Protein AF-A0A9P8N4P3-F1 (afdb_monomer)

Radius of gyration: 19.35 Å; Cα contacts (8 Å, |Δi|>4): 108; chains: 1; bounding box: 50×26×49 Å

Sequence (104 aa):
MQYNFKVRQSGTYWYHSHNMGQYPDGLRGPIVVQTPDTPFDFDEEFTLTLGDHYHEQMPSLLNKYESLRNGAHGGLEPLPNSLLIGFAQTTQIALYVCGFFIAM

Organism: NCBI:txid111463

Structure (mmCIF, N/CA/C/O backbone):
data_AF-A0A9P8N4P3-F1
#
_entry.id   AF-A0A9P8N4P3-F1
#
loop_
_atom_site.group_PDB
_atom_site.id
_atom_site.type_symbol
_atom_site.label_atom_id
_atom_site.label_alt_id
_atom_site.label_comp_id
_atom_site.label_asym_id
_atom_site.label_entity_id
_atom_site.label_seq_id
_atom_site.pdbx_PDB_ins_code
_atom_site.Cartn_x
_atom_site.Cartn_y
_atom_site.Cartn_z
_atom_site.occupancy
_atom_site.B_iso_or_equiv
_atom_site.auth_seq_id
_atom_site.auth_comp_id
_atom_site.auth_asym_id
_atom_site.auth_atom_id
_atom_site.pdbx_PDB_model_num
ATOM 1 N N . MET A 1 1 ? 12.479 -16.694 7.213 1.00 76.19 1 MET A N 1
ATOM 2 C CA . MET A 1 1 ? 12.741 -15.416 7.915 1.00 76.19 1 MET A CA 1
ATOM 3 C C . MET A 1 1 ? 11.431 -14.963 8.543 1.00 76.19 1 MET A C 1
ATOM 5 O O . MET A 1 1 ? 10.398 -15.211 7.937 1.00 76.19 1 MET A O 1
ATOM 9 N N . GLN A 1 2 ? 11.453 -14.381 9.742 1.00 94.50 2 GLN A N 1
ATOM 10 C CA . GLN A 1 2 ? 10.249 -13.972 10.472 1.00 94.50 2 GLN A CA 1
ATOM 11 C C . GLN A 1 2 ? 10.351 -12.486 10.823 1.00 94.50 2 GLN A C 1
ATOM 13 O O . GLN A 1 2 ? 11.382 -12.054 11.336 1.00 94.50 2 GLN A O 1
ATOM 18 N N . TYR A 1 3 ? 9.290 -11.721 10.566 1.00 95.50 3 TYR A N 1
ATOM 19 C CA . TYR A 1 3 ? 9.174 -10.337 11.023 1.00 95.50 3 TYR A CA 1
ATOM 20 C C . TYR A 1 3 ? 8.635 -10.321 12.457 1.00 95.50 3 TYR A C 1
ATOM 22 O O . TYR A 1 3 ? 7.592 -10.913 12.730 1.00 95.50 3 TYR A O 1
ATOM 30 N N . ASN A 1 4 ? 9.345 -9.662 13.376 1.00 96.69 4 ASN A N 1
ATOM 31 C CA . ASN A 1 4 ? 8.925 -9.503 14.768 1.00 96.69 4 ASN A CA 1
ATOM 32 C C . ASN A 1 4 ? 9.154 -8.054 15.208 1.00 96.69 4 ASN A C 1
ATOM 34 O O . ASN A 1 4 ? 10.293 -7.605 15.325 1.00 96.69 4 ASN A O 1
ATOM 38 N N . PHE A 1 5 ? 8.066 -7.322 15.425 1.00 95.75 5 PHE A N 1
ATOM 39 C CA . PHE A 1 5 ? 8.083 -5.935 15.868 1.00 95.75 5 PHE A CA 1
ATOM 40 C C . PHE A 1 5 ? 6.847 -5.644 16.719 1.00 95.75 5 PHE A C 1
ATOM 42 O O . PHE A 1 5 ? 5.822 -6.315 16.612 1.00 95.75 5 PHE A O 1
ATOM 49 N N . LYS A 1 6 ? 6.948 -4.628 17.581 1.00 95.88 6 LYS A N 1
ATOM 50 C CA . LYS A 1 6 ? 5.830 -4.155 18.402 1.00 95.88 6 LYS A CA 1
ATOM 51 C C . LYS A 1 6 ? 5.283 -2.869 17.810 1.00 95.88 6 LYS A C 1
ATOM 53 O O . LYS A 1 6 ? 6.016 -1.886 17.711 1.00 95.88 6 LYS A O 1
ATOM 58 N N . VAL A 1 7 ? 4.000 -2.867 17.476 1.00 94.56 7 VAL A N 1
ATOM 59 C CA . VAL A 1 7 ? 3.293 -1.652 17.077 1.00 94.56 7 VAL A CA 1
ATOM 60 C C . VAL A 1 7 ? 2.839 -0.914 18.334 1.00 94.56 7 VAL A C 1
ATOM 62 O O . VAL A 1 7 ? 2.301 -1.528 19.252 1.00 94.56 7 VAL A O 1
ATOM 65 N N . ARG A 1 8 ? 3.116 0.390 18.409 1.00 93.81 8 ARG A N 1
ATOM 66 C CA . ARG A 1 8 ? 2.773 1.245 19.564 1.00 93.81 8 ARG A CA 1
ATOM 67 C C . ARG A 1 8 ? 1.717 2.301 19.252 1.00 93.81 8 ARG A C 1
ATOM 69 O O . ARG A 1 8 ? 1.275 2.989 20.161 1.00 93.81 8 ARG A O 1
ATOM 76 N N . GLN A 1 9 ? 1.384 2.466 17.980 1.00 94.38 9 GLN A N 1
ATOM 77 C CA . GLN A 1 9 ? 0.477 3.489 17.484 1.00 94.38 9 GLN A CA 1
ATOM 78 C C . GLN A 1 9 ? -0.750 2.794 16.904 1.00 94.38 9 GLN A C 1
ATOM 80 O O . GLN A 1 9 ? -0.603 1.795 16.197 1.00 94.38 9 GLN A O 1
ATOM 85 N N . SER A 1 10 ? -1.934 3.306 17.217 1.00 94.81 10 SER A N 1
ATOM 86 C CA . SER A 1 10 ? -3.161 2.929 16.525 1.00 94.81 10 SER A CA 1
ATOM 87 C C . SER A 1 10 ? -3.289 3.687 15.210 1.00 94.81 10 SER A C 1
ATOM 89 O O . SER A 1 10 ? -2.722 4.769 15.040 1.00 94.81 10 SER A O 1
ATOM 91 N N . GLY A 1 11 ? -4.032 3.108 14.274 1.00 94.62 11 GLY A N 1
ATOM 92 C CA . GLY A 1 11 ? -4.290 3.710 12.975 1.00 94.62 11 GLY A CA 1
ATOM 93 C C . GLY A 1 11 ? -4.375 2.696 11.844 1.00 94.62 11 GLY A C 1
ATOM 94 O O . GLY A 1 11 ? -4.294 1.480 12.044 1.00 94.62 11 GLY A O 1
ATOM 95 N N . THR A 1 12 ? -4.518 3.236 10.638 1.00 96.75 12 THR A N 1
ATOM 96 C CA . THR A 1 12 ? -4.634 2.479 9.393 1.00 96.75 12 THR A CA 1
ATOM 97 C C . THR A 1 12 ? -3.302 2.494 8.658 1.00 96.75 12 THR A C 1
ATOM 99 O O . THR A 1 12 ? -2.808 3.538 8.237 1.00 96.75 12 THR A O 1
ATOM 102 N N . TYR A 1 13 ? -2.731 1.312 8.490 1.00 97.44 13 TYR A N 1
ATOM 103 C CA . TYR A 1 13 ? -1.471 1.052 7.811 1.00 97.44 13 TYR A CA 1
ATOM 104 C C . TYR A 1 13 ? -1.693 0.017 6.705 1.00 97.44 13 TYR A C 1
ATOM 106 O O . TYR A 1 13 ? -2.811 -0.424 6.431 1.00 97.44 13 TYR A O 1
ATOM 114 N N . TRP A 1 14 ? -0.614 -0.392 6.053 1.00 97.88 14 TRP A N 1
ATOM 115 C CA . TRP A 1 14 ? -0.626 -1.434 5.038 1.00 97.88 14 TRP A CA 1
ATOM 116 C C . TRP A 1 14 ? 0.758 -2.072 4.956 1.00 97.88 14 TRP A C 1
ATOM 118 O O . TRP A 1 14 ? 1.758 -1.466 5.345 1.00 97.88 14 TRP A O 1
ATOM 128 N N . TYR A 1 15 ? 0.816 -3.306 4.471 1.00 97.62 15 TYR A N 1
ATOM 129 C CA . TYR A 1 15 ? 2.063 -3.945 4.074 1.00 97.62 15 TYR A CA 1
ATOM 130 C C . TYR A 1 15 ? 2.091 -4.127 2.567 1.00 97.62 15 TYR A C 1
ATOM 132 O O . TYR A 1 15 ? 1.053 -4.245 1.911 1.00 97.62 15 TYR A O 1
ATOM 140 N N . HIS A 1 16 ? 3.300 -4.221 2.031 1.00 98.12 16 HIS A N 1
ATOM 141 C CA . HIS A 1 16 ? 3.527 -4.648 0.666 1.00 98.12 16 HIS A CA 1
ATOM 142 C C . HIS A 1 16 ? 4.889 -5.319 0.520 1.00 98.12 16 HIS A C 1
ATOM 144 O O . HIS A 1 16 ? 5.780 -5.131 1.353 1.00 98.12 16 HIS A O 1
ATOM 150 N N . SER A 1 17 ? 5.060 -6.109 -0.540 1.00 98.00 17 SER A N 1
ATOM 151 C CA . SER A 1 17 ? 6.385 -6.622 -0.880 1.00 98.00 17 SER A CA 1
ATOM 152 C C . SER A 1 17 ? 7.331 -5.467 -1.205 1.00 98.00 17 SER A C 1
ATOM 154 O O . SER A 1 17 ? 6.989 -4.563 -1.969 1.00 98.00 17 SER A O 1
ATOM 156 N N . HIS A 1 18 ? 8.535 -5.528 -0.642 1.00 97.19 18 HIS A N 1
ATOM 157 C CA . HIS A 1 18 ? 9.616 -4.577 -0.896 1.00 97.19 18 HIS A CA 1
ATOM 158 C C . HIS A 1 18 ? 10.674 -5.150 -1.860 1.00 97.19 18 HIS A C 1
ATOM 160 O O . HIS A 1 18 ? 11.835 -4.739 -1.854 1.00 97.19 18 HIS A O 1
ATOM 166 N N . ASN A 1 19 ? 10.291 -6.141 -2.668 1.00 97.19 19 ASN A N 1
ATOM 167 C CA . ASN A 1 19 ? 11.161 -6.748 -3.666 1.00 97.19 19 ASN A CA 1
ATOM 168 C C . ASN A 1 19 ? 10.669 -6.423 -5.080 1.00 97.19 19 ASN A C 1
ATOM 170 O O . ASN A 1 19 ? 9.627 -6.928 -5.502 1.00 97.19 19 ASN A O 1
ATOM 174 N N . MET A 1 20 ? 11.451 -5.627 -5.815 1.00 95.31 20 MET A N 1
ATOM 175 C CA . MET A 1 20 ? 11.160 -5.223 -7.195 1.00 95.31 20 MET A CA 1
ATOM 176 C C . MET A 1 20 ? 9.702 -4.741 -7.351 1.00 95.31 20 MET A C 1
ATOM 178 O O . MET A 1 20 ? 9.157 -4.081 -6.468 1.00 95.31 20 MET A O 1
ATOM 182 N N . GLY A 1 21 ? 9.048 -5.082 -8.462 1.00 95.62 21 GLY A N 1
ATOM 183 C CA . GLY A 1 21 ? 7.645 -4.773 -8.725 1.00 95.62 21 GLY A CA 1
ATOM 184 C C . GLY A 1 21 ? 6.668 -5.832 -8.214 1.00 95.62 21 GLY A C 1
ATOM 185 O O . GLY A 1 21 ? 5.693 -6.126 -8.883 1.00 95.62 21 GLY A O 1
ATOM 186 N N . GLN A 1 22 ? 6.894 -6.456 -7.061 1.00 98.06 22 GLN A N 1
ATOM 187 C CA . GLN A 1 22 ? 5.942 -7.460 -6.566 1.00 98.06 22 GLN A CA 1
ATOM 188 C C . GLN A 1 22 ? 4.627 -6.859 -6.037 1.00 98.06 22 GLN A C 1
ATOM 190 O O . GLN A 1 22 ? 3.588 -7.516 -6.089 1.00 98.06 22 GLN A O 1
ATOM 195 N N . TYR A 1 23 ? 4.642 -5.629 -5.508 1.00 97.56 23 TYR A N 1
ATOM 196 C CA . TYR A 1 23 ? 3.430 -5.039 -4.926 1.00 97.56 23 TYR A CA 1
ATOM 197 C C . TYR A 1 23 ? 2.340 -4.673 -5.949 1.00 97.56 23 TYR A C 1
ATOM 199 O O . TYR A 1 23 ? 1.166 -4.900 -5.627 1.00 97.56 23 TYR A O 1
ATOM 207 N N . PRO A 1 24 ? 2.647 -4.118 -7.145 1.00 96.69 24 PRO A N 1
ATOM 208 C CA . PRO A 1 24 ? 1.619 -3.789 -8.131 1.00 96.69 24 PRO A CA 1
ATOM 209 C C . PRO A 1 24 ? 0.906 -5.047 -8.639 1.00 96.69 24 PRO A C 1
ATOM 211 O O . PRO A 1 24 ? -0.309 -5.012 -8.824 1.00 96.69 24 PRO A O 1
ATOM 214 N N . ASP A 1 25 ? 1.629 -6.173 -8.697 1.00 97.19 25 ASP A N 1
ATOM 215 C CA . ASP A 1 25 ? 1.116 -7.513 -9.027 1.00 97.19 25 ASP A CA 1
ATOM 216 C C . ASP A 1 25 ? 0.240 -8.134 -7.912 1.00 97.19 25 ASP A C 1
ATOM 218 O O . ASP A 1 25 ? -0.261 -9.247 -8.058 1.00 97.19 25 ASP A O 1
ATOM 222 N N . GLY A 1 26 ? 0.024 -7.424 -6.796 1.00 96.50 26 GLY A N 1
ATOM 223 C CA . GLY A 1 26 ? -0.989 -7.764 -5.789 1.00 96.50 26 GLY A CA 1
ATOM 224 C C . GLY A 1 26 ? -0.453 -8.162 -4.414 1.00 96.50 26 GLY A C 1
ATOM 225 O O . GLY A 1 26 ? -1.251 -8.368 -3.503 1.00 96.50 26 GLY A O 1
ATOM 226 N N . LEU A 1 27 ? 0.868 -8.227 -4.207 1.00 97.44 27 LEU A N 1
ATOM 227 C CA . LEU A 1 27 ? 1.459 -8.540 -2.896 1.00 97.44 27 LEU A CA 1
ATOM 228 C C . LEU A 1 27 ? 1.417 -7.329 -1.954 1.00 97.44 27 LEU A C 1
ATOM 230 O O . LEU A 1 27 ? 2.441 -6.699 -1.671 1.00 97.44 27 LEU A O 1
ATOM 234 N N . ARG A 1 28 ? 0.210 -6.998 -1.494 1.00 97.56 28 ARG A N 1
ATOM 235 C CA . ARG A 1 28 ? -0.107 -5.875 -0.609 1.00 97.56 28 ARG A CA 1
ATOM 236 C C . ARG A 1 28 ? -1.384 -6.146 0.186 1.00 97.56 28 ARG A C 1
ATOM 238 O O . ARG A 1 28 ? -2.243 -6.899 -0.264 1.00 97.56 28 ARG A O 1
ATOM 245 N N . GLY A 1 29 ? -1.546 -5.493 1.330 1.00 97.88 29 GLY A N 1
ATOM 246 C CA . GLY A 1 29 ? -2.776 -5.588 2.115 1.00 97.88 29 GLY A CA 1
ATOM 247 C C . GLY A 1 29 ? -2.840 -4.569 3.251 1.00 97.88 29 GLY A C 1
ATOM 248 O O . GLY A 1 29 ? -1.796 -4.077 3.682 1.00 97.88 29 GLY A O 1
ATOM 249 N N . PRO A 1 30 ? -4.044 -4.229 3.738 1.00 97.75 30 PRO A N 1
ATOM 250 C CA . PRO A 1 30 ? -4.199 -3.307 4.855 1.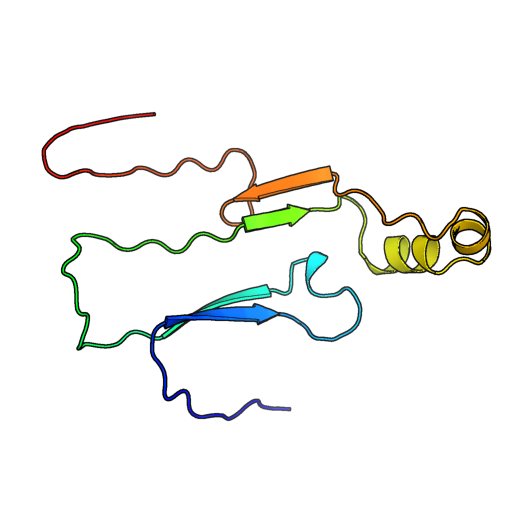00 97.75 30 PRO A CA 1
ATOM 251 C C . PRO A 1 30 ? -3.740 -3.937 6.179 1.00 97.75 30 PRO A C 1
ATOM 253 O O . PRO A 1 30 ? -3.785 -5.153 6.364 1.00 97.75 30 PRO A O 1
ATOM 256 N N . ILE A 1 31 ? -3.326 -3.086 7.115 1.00 97.31 31 ILE A N 1
ATOM 257 C CA . ILE A 1 31 ? -3.053 -3.415 8.517 1.00 97.31 31 ILE A CA 1
ATOM 258 C C . ILE A 1 31 ? -3.775 -2.369 9.357 1.00 97.31 31 ILE A C 1
ATOM 260 O O . ILE A 1 31 ? -3.362 -1.215 9.388 1.00 97.31 31 ILE A O 1
ATOM 264 N N . VAL A 1 32 ? -4.831 -2.765 10.058 1.00 96.50 32 VAL A N 1
ATOM 265 C CA . VAL A 1 32 ? -5.561 -1.873 10.966 1.00 96.50 32 VAL A CA 1
ATOM 266 C C . VAL A 1 32 ? -5.146 -2.183 12.398 1.00 96.50 32 VAL A C 1
ATOM 268 O O . VAL A 1 32 ? -5.202 -3.333 12.833 1.00 96.50 32 VAL A O 1
ATOM 271 N N . VAL A 1 33 ? -4.701 -1.160 13.125 1.00 95.94 33 VAL A N 1
ATOM 272 C CA . VAL A 1 33 ? -4.274 -1.268 14.523 1.00 95.94 33 VAL A CA 1
ATOM 273 C C . VAL A 1 33 ? -5.278 -0.511 15.375 1.00 95.94 33 VAL A C 1
ATOM 275 O O . VAL A 1 33 ? -5.268 0.719 15.424 1.00 95.94 33 VAL A O 1
ATOM 278 N N . GLN A 1 34 ? -6.162 -1.258 16.026 1.00 92.81 34 GLN A N 1
ATOM 279 C CA . GLN A 1 34 ? -7.259 -0.699 16.808 1.00 92.81 34 GLN A CA 1
ATOM 280 C C . GLN A 1 34 ? -6.777 -0.179 18.169 1.00 92.81 34 GLN A C 1
ATOM 282 O O . GLN A 1 34 ? -5.826 -0.701 18.755 1.00 92.81 34 GLN A O 1
ATOM 287 N N . THR A 1 35 ? -7.462 0.843 18.681 1.00 90.44 35 THR A N 1
ATOM 288 C CA . THR A 1 35 ? -7.328 1.330 20.059 1.00 90.44 35 THR A CA 1
ATOM 289 C C . THR A 1 35 ? -8.706 1.357 20.711 1.00 90.44 35 THR A C 1
ATOM 291 O O . THR A 1 35 ? -9.670 1.694 20.031 1.00 90.44 35 THR A O 1
ATOM 294 N N . PRO A 1 36 ? -8.822 1.026 22.007 1.00 84.88 36 PRO A N 1
ATOM 295 C CA . PRO A 1 36 ? -10.061 1.240 22.750 1.00 84.88 36 PRO A CA 1
ATOM 296 C C . PRO A 1 36 ? -10.315 2.724 23.079 1.00 84.88 36 PRO A C 1
ATOM 298 O O . PRO A 1 36 ? -11.417 3.067 23.482 1.00 84.88 36 PRO A O 1
ATOM 301 N N . ASP A 1 37 ? -9.303 3.587 22.944 1.00 88.31 37 ASP A N 1
ATOM 302 C CA . ASP A 1 37 ? -9.376 5.028 23.222 1.00 88.31 37 ASP A CA 1
ATOM 303 C C . ASP A 1 37 ? -9.549 5.808 21.909 1.00 88.31 37 ASP A C 1
ATOM 305 O O . ASP A 1 37 ? -8.603 6.413 21.392 1.00 88.31 37 ASP A O 1
ATOM 309 N N . THR A 1 38 ? -10.726 5.687 21.286 1.00 85.38 38 THR A N 1
ATOM 310 C CA . THR A 1 38 ? -11.071 6.446 20.077 1.00 85.38 38 THR A CA 1
ATOM 311 C C . THR A 1 38 ? -11.703 7.785 20.473 1.00 85.38 38 THR A C 1
ATOM 313 O O . THR A 1 38 ? -12.607 7.815 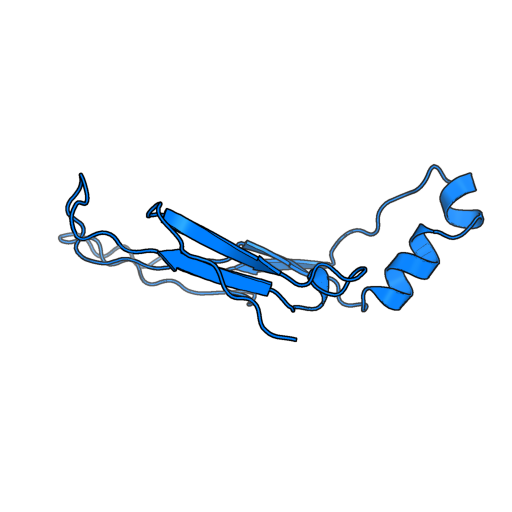21.303 1.00 85.38 38 THR A O 1
ATOM 316 N N . PRO A 1 39 ? -11.284 8.920 19.881 1.00 87.88 39 PRO A N 1
ATOM 317 C CA . PRO A 1 39 ? -11.861 10.229 20.209 1.00 87.88 39 PRO A CA 1
ATOM 318 C C . PRO A 1 39 ? -13.265 10.456 19.618 1.00 87.88 39 PRO A C 1
ATOM 320 O O . PRO A 1 39 ? -13.857 11.510 19.843 1.00 87.88 39 PRO A O 1
ATOM 323 N N . PHE A 1 40 ? -13.774 9.502 18.835 1.00 88.44 40 PHE A N 1
ATOM 324 C CA . PHE A 1 40 ? -15.051 9.573 18.132 1.00 88.44 40 PHE A CA 1
ATOM 325 C C . PHE A 1 40 ? -15.794 8.243 18.262 1.00 88.44 40 PHE A C 1
ATOM 327 O O . PHE A 1 40 ? -15.160 7.183 18.251 1.00 88.44 40 PHE A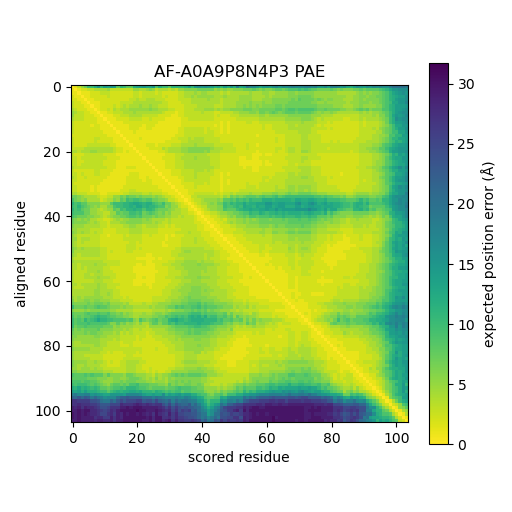 O 1
ATOM 334 N N . ASP A 1 41 ? -17.121 8.331 18.308 1.00 88.69 41 ASP A N 1
ATOM 335 C CA . ASP A 1 41 ? -18.030 7.193 18.210 1.00 88.69 41 ASP A CA 1
ATOM 336 C C . ASP A 1 41 ? -18.444 6.983 16.749 1.00 88.69 41 ASP A C 1
ATOM 338 O O . ASP A 1 41 ? -18.664 7.942 16.003 1.00 88.69 41 ASP A O 1
ATOM 342 N N . PHE A 1 42 ? -18.560 5.725 16.341 1.00 87.12 42 PHE A N 1
ATOM 343 C CA . PHE A 1 42 ? -19.032 5.321 15.021 1.00 87.12 42 PHE A CA 1
ATOM 344 C C . PHE A 1 42 ? -19.812 4.010 15.134 1.00 87.12 42 PHE A C 1
ATOM 346 O O . PHE A 1 42 ? -19.472 3.149 15.943 1.00 87.12 42 PHE A O 1
ATOM 353 N N . ASP A 1 43 ? -20.857 3.862 14.318 1.00 86.69 43 ASP A N 1
ATOM 354 C CA . ASP A 1 43 ? -21.694 2.656 14.307 1.00 86.69 43 ASP A CA 1
ATOM 355 C C . ASP A 1 43 ? -21.018 1.502 13.548 1.00 86.69 43 ASP A C 1
ATOM 357 O O . ASP A 1 43 ? -21.097 0.343 13.953 1.00 86.69 43 ASP A O 1
ATOM 361 N N . GLU A 1 44 ? -20.329 1.825 12.449 1.00 87.06 44 GLU A N 1
ATOM 362 C CA . GLU A 1 44 ? -19.656 0.867 11.571 1.00 87.06 44 GLU A CA 1
ATOM 363 C C . GLU A 1 44 ? -18.312 1.419 11.069 1.00 87.06 44 GLU A C 1
ATOM 365 O O . GLU A 1 44 ? -18.135 2.625 10.894 1.00 87.06 44 GLU A O 1
ATOM 370 N N . GLU A 1 45 ? -17.369 0.516 10.794 1.00 88.56 45 GLU A N 1
ATOM 371 C CA . GLU A 1 45 ? -16.071 0.814 10.183 1.00 88.56 45 GLU A CA 1
ATOM 372 C C . GLU A 1 45 ? -15.836 -0.137 9.003 1.00 88.56 45 GLU A C 1
ATOM 374 O O . GLU A 1 45 ? -16.081 -1.341 9.095 1.00 88.56 45 GLU A O 1
ATOM 379 N N . PHE A 1 46 ? -15.314 0.391 7.894 1.00 90.88 46 PHE A N 1
ATOM 380 C CA . PHE A 1 46 ? -14.898 -0.405 6.743 1.00 90.88 46 PHE A CA 1
ATOM 381 C C . PHE A 1 46 ? -13.525 0.043 6.234 1.00 90.88 46 PHE A C 1
ATOM 383 O O . PHE A 1 46 ? -13.187 1.225 6.225 1.00 90.88 46 PHE A O 1
ATOM 390 N N . THR A 1 47 ? -12.720 -0.915 5.770 1.00 93.62 47 THR A N 1
ATOM 391 C CA . THR A 1 47 ? -11.409 -0.646 5.161 1.00 93.62 47 THR A CA 1
ATOM 392 C C . THR A 1 47 ? -11.500 -0.779 3.649 1.00 93.62 47 THR A C 1
ATOM 394 O O . THR A 1 47 ? -11.835 -1.845 3.135 1.00 93.62 47 THR A O 1
ATOM 397 N N . LEU A 1 48 ? -11.142 0.285 2.929 1.00 94.19 48 LEU A N 1
ATOM 398 C CA . LEU A 1 48 ? -11.049 0.279 1.4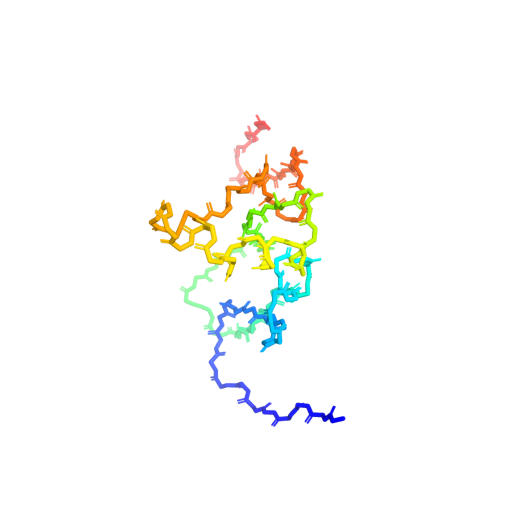70 1.00 94.19 48 LEU A CA 1
ATOM 399 C C . LEU A 1 48 ? -9.608 0.462 1.027 1.00 94.19 48 LEU A C 1
ATOM 401 O O . LEU A 1 48 ? -8.885 1.319 1.529 1.00 94.19 48 LEU A O 1
ATOM 405 N N . THR A 1 49 ? -9.213 -0.325 0.035 1.00 95.44 49 THR A N 1
ATOM 406 C CA . THR A 1 49 ? -7.956 -0.130 -0.678 1.00 95.44 49 THR A CA 1
ATOM 407 C C . THR A 1 49 ? -8.234 0.584 -1.989 1.00 95.44 49 THR A C 1
ATOM 409 O O . THR A 1 49 ? -9.161 0.227 -2.712 1.00 95.44 49 THR A O 1
ATOM 412 N N . LEU A 1 50 ? -7.426 1.593 -2.294 1.00 96.44 50 LEU A N 1
ATOM 413 C CA . LEU A 1 50 ? -7.392 2.229 -3.603 1.00 96.44 50 LEU A CA 1
ATOM 414 C C . LEU A 1 50 ? -6.080 1.835 -4.262 1.00 96.44 50 LEU A C 1
ATOM 416 O O . LEU A 1 50 ? -5.027 1.862 -3.623 1.00 96.44 50 LEU A O 1
ATOM 420 N N . GLY A 1 51 ? -6.136 1.440 -5.523 1.00 95.81 51 GLY A N 1
ATOM 421 C CA . GLY A 1 51 ? -4.931 1.114 -6.266 1.00 95.81 51 GLY A CA 1
ATOM 422 C C . GLY A 1 51 ? -5.187 1.124 -7.752 1.00 95.81 51 GLY A C 1
ATOM 423 O O . GLY A 1 51 ? -6.315 0.957 -8.199 1.00 95.81 51 GLY A O 1
ATOM 424 N N . ASP A 1 52 ? -4.132 1.306 -8.516 1.00 96.19 52 ASP A N 1
ATOM 425 C CA . ASP A 1 52 ? -4.144 1.065 -9.941 1.00 96.19 52 ASP A CA 1
ATOM 426 C C . ASP A 1 52 ? -3.853 -0.417 -10.242 1.00 96.19 52 ASP A C 1
ATOM 428 O O . ASP A 1 52 ? -3.474 -1.215 -9.368 1.00 96.19 52 ASP A O 1
ATOM 432 N N . HIS A 1 53 ? -4.120 -0.820 -11.481 1.00 97.31 53 HIS A N 1
ATOM 433 C CA . HIS A 1 53 ? -3.875 -2.178 -11.934 1.00 97.31 53 HIS A CA 1
ATOM 434 C C . HIS A 1 53 ? -3.419 -2.221 -13.387 1.00 97.31 53 HIS A C 1
ATOM 436 O O . HIS A 1 53 ? -4.029 -1.627 -14.282 1.00 97.31 53 HIS A O 1
ATOM 442 N N . TYR A 1 54 ? -2.347 -2.975 -13.600 1.00 97.94 54 TYR A N 1
ATOM 443 C CA . TYR A 1 54 ? -1.777 -3.274 -14.901 1.00 97.94 54 TYR A CA 1
ATOM 444 C C . TYR A 1 54 ? -2.247 -4.656 -15.352 1.00 97.9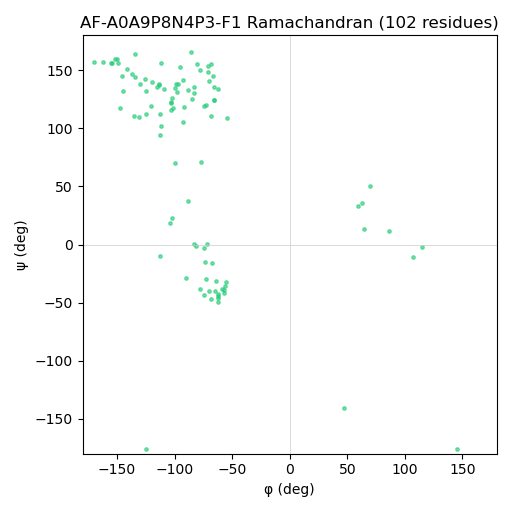4 54 TYR A C 1
ATOM 446 O O . TYR A 1 54 ? -2.254 -5.605 -14.573 1.00 97.94 54 TYR A O 1
ATOM 454 N N . HIS A 1 55 ? -2.602 -4.786 -16.628 1.00 97.25 55 HIS A N 1
ATOM 455 C CA . HIS A 1 55 ? -2.935 -6.075 -17.246 1.00 97.25 55 HIS A CA 1
ATOM 456 C C . HIS A 1 55 ? -1.686 -6.847 -17.703 1.00 97.25 55 HIS A C 1
ATOM 458 O O . HIS A 1 55 ? -1.788 -7.940 -18.257 1.00 97.25 55 HIS A O 1
ATOM 464 N N . GLU A 1 56 ? -0.505 -6.276 -17.481 1.00 97.94 56 GLU A N 1
ATOM 465 C CA . GLU A 1 56 ? 0.791 -6.897 -17.705 1.00 97.94 56 GLU A CA 1
ATOM 466 C C . GLU A 1 56 ? 1.5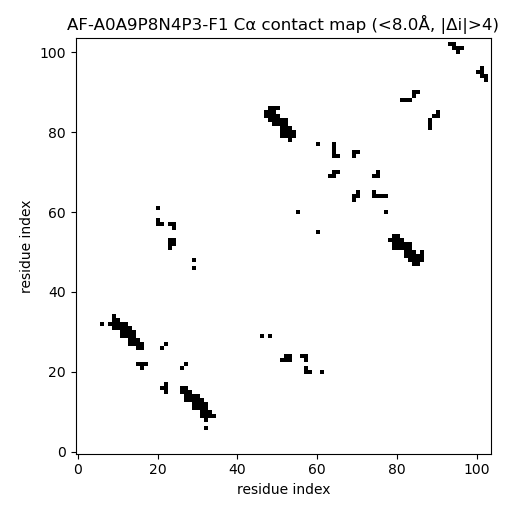56 -6.951 -16.380 1.00 97.94 56 GLU A C 1
ATOM 468 O O . GLU A 1 56 ? 1.510 -6.003 -15.600 1.00 97.94 56 GLU A O 1
ATOM 473 N N . GLN A 1 57 ? 2.258 -8.057 -16.125 1.00 97.75 57 GLN A N 1
ATOM 474 C CA . GLN A 1 57 ? 3.013 -8.232 -14.885 1.00 97.75 57 GLN A CA 1
ATOM 475 C C . GLN A 1 57 ? 4.244 -7.325 -14.834 1.00 97.75 57 GLN A C 1
ATOM 477 O O . GLN A 1 57 ? 4.919 -7.087 -15.850 1.00 97.75 57 GLN A O 1
ATOM 482 N N . MET A 1 58 ? 4.600 -6.905 -13.623 1.00 97.62 58 MET A N 1
ATOM 483 C CA . MET A 1 58 ? 5.691 -5.962 -13.403 1.00 97.62 58 MET A CA 1
ATOM 484 C C . MET A 1 58 ? 7.054 -6.376 -13.971 1.00 97.62 58 MET A C 1
ATOM 486 O O . MET A 1 58 ? 7.738 -5.488 -14.469 1.00 97.62 58 MET A O 1
ATOM 490 N N . PRO A 1 59 ? 7.488 -7.654 -13.998 1.00 97.56 59 PRO A N 1
ATOM 491 C CA . PRO A 1 59 ? 8.767 -8.003 -14.615 1.00 97.56 59 PRO A CA 1
ATOM 492 C C . PRO A 1 59 ? 8.870 -7.566 -16.081 1.00 97.56 59 PRO A C 1
ATOM 494 O O . PRO A 1 59 ? 9.920 -7.097 -16.513 1.00 97.56 59 PRO A O 1
ATOM 497 N N . SER A 1 60 ? 7.789 -7.683 -16.857 1.00 97.50 60 SER A N 1
ATOM 498 C CA . SER A 1 60 ? 7.799 -7.259 -18.260 1.00 97.50 60 SER A CA 1
ATOM 499 C C . SER A 1 60 ? 7.758 -5.734 -18.384 1.00 97.50 60 SER A C 1
ATOM 501 O O . SER A 1 60 ? 8.527 -5.151 -19.150 1.00 97.50 60 SER A O 1
ATOM 503 N N . LEU A 1 61 ? 6.915 -5.074 -17.583 1.00 97.38 61 LEU A N 1
ATOM 504 C CA . LEU A 1 61 ? 6.817 -3.613 -17.563 1.00 97.38 61 LEU A CA 1
ATOM 505 C C . LEU A 1 61 ? 8.125 -2.945 -17.127 1.00 97.38 61 LEU A C 1
ATOM 507 O O . LEU A 1 61 ? 8.553 -1.992 -17.773 1.00 97.38 61 LEU A O 1
ATOM 511 N N . LEU A 1 62 ? 8.798 -3.477 -16.104 1.00 96.50 62 LEU A N 1
ATOM 512 C CA . LEU A 1 62 ? 10.104 -2.994 -15.649 1.00 96.50 62 LEU A CA 1
ATOM 513 C C . LEU A 1 62 ? 11.161 -3.155 -16.740 1.00 96.50 62 LEU A C 1
ATOM 515 O O . LEU A 1 62 ? 11.846 -2.191 -17.055 1.00 96.50 62 LEU A O 1
ATOM 519 N N . ASN A 1 63 ? 11.232 -4.315 -17.405 1.00 96.38 63 ASN A N 1
ATOM 520 C CA . ASN A 1 63 ? 12.164 -4.511 -18.523 1.00 96.38 63 ASN A CA 1
ATOM 521 C C . ASN A 1 63 ? 11.935 -3.504 -19.666 1.00 96.38 63 ASN A C 1
ATOM 523 O O . ASN A 1 63 ? 12.891 -3.028 -20.280 1.00 96.38 63 ASN A O 1
ATOM 527 N N . LYS A 1 64 ? 10.673 -3.163 -19.967 1.00 95.81 64 LYS A N 1
ATOM 528 C CA . LYS A 1 64 ? 10.348 -2.127 -20.962 1.00 95.81 64 LYS A CA 1
ATOM 529 C C . LYS A 1 64 ? 10.763 -0.741 -20.470 1.00 95.81 64 LYS A C 1
ATOM 531 O O . LYS A 1 64 ? 11.400 -0.003 -21.226 1.00 95.81 64 LYS A O 1
ATOM 536 N N . TYR A 1 65 ? 10.429 -0.414 -19.224 1.00 95.81 65 TYR A N 1
ATOM 537 C CA . TYR A 1 65 ? 10.706 0.877 -18.603 1.00 95.81 65 TYR A CA 1
ATOM 538 C C . TYR A 1 65 ? 12.210 1.163 -18.495 1.00 95.81 65 TYR A C 1
ATOM 540 O O . TYR A 1 65 ? 12.657 2.245 -18.871 1.00 95.81 65 TYR A O 1
ATOM 548 N N . GLU A 1 66 ? 12.996 0.176 -18.069 1.00 95.88 66 GLU A N 1
ATOM 549 C CA . GLU A 1 66 ? 14.447 0.278 -17.870 1.00 95.88 66 GLU A CA 1
ATOM 550 C C . GLU A 1 66 ? 15.252 0.122 -19.174 1.00 95.88 66 GLU A C 1
ATOM 552 O O . GLU A 1 66 ? 16.480 0.218 -19.179 1.00 95.88 66 GLU A O 1
ATOM 557 N N . SER A 1 67 ? 14.585 -0.109 -20.309 1.00 96.69 67 SER A N 1
ATOM 558 C CA . SER A 1 67 ? 15.268 -0.258 -21.593 1.00 96.69 67 SER A CA 1
ATOM 559 C C . SER A 1 67 ? 15.939 1.045 -22.047 1.00 96.69 67 SER A C 1
ATOM 561 O O . SER A 1 67 ? 15.389 2.140 -21.911 1.00 96.69 67 SER A O 1
ATOM 563 N N . LEU A 1 68 ? 17.096 0.928 -22.714 1.00 95.69 68 LEU A N 1
ATOM 564 C CA . LEU A 1 68 ? 17.788 2.074 -23.329 1.00 95.69 68 LEU A CA 1
ATOM 565 C C . LEU A 1 68 ? 16.887 2.845 -24.301 1.00 95.69 68 LEU A C 1
ATOM 567 O O . LEU A 1 68 ? 16.998 4.062 -24.423 1.00 95.69 68 LEU A O 1
ATOM 571 N N . ARG A 1 69 ? 15.975 2.134 -24.975 1.00 94.94 69 ARG A N 1
ATOM 572 C CA . ARG A 1 69 ? 14.978 2.740 -25.855 1.00 94.94 69 ARG A CA 1
ATOM 573 C C . ARG A 1 69 ? 14.061 3.672 -25.068 1.00 94.94 69 ARG A C 1
ATOM 575 O O . ARG A 1 69 ? 13.883 4.808 -25.488 1.00 94.94 69 ARG A O 1
ATOM 582 N N . ASN A 1 70 ? 13.503 3.226 -23.943 1.00 96.12 70 ASN A N 1
ATOM 583 C CA . ASN A 1 70 ? 12.645 4.084 -23.128 1.00 96.12 70 ASN A CA 1
ATOM 584 C C . ASN A 1 70 ? 13.423 5.270 -22.540 1.00 96.12 70 ASN A C 1
ATOM 586 O O . ASN A 1 70 ? 12.938 6.398 -22.584 1.00 96.12 70 ASN A O 1
ATOM 590 N N . GLY A 1 71 ? 14.666 5.048 -22.098 1.00 94.25 71 GLY A N 1
ATOM 591 C CA . GLY A 1 71 ? 15.563 6.125 -21.662 1.00 94.25 71 GLY A CA 1
ATOM 592 C C . GLY A 1 71 ? 15.804 7.184 -22.747 1.00 94.25 71 GLY A C 1
ATOM 593 O O . GLY A 1 71 ? 15.719 8.380 -22.475 1.00 94.25 71 GLY A O 1
ATOM 594 N N . ALA A 1 72 ? 16.000 6.766 -24.002 1.00 94.44 72 ALA A N 1
ATOM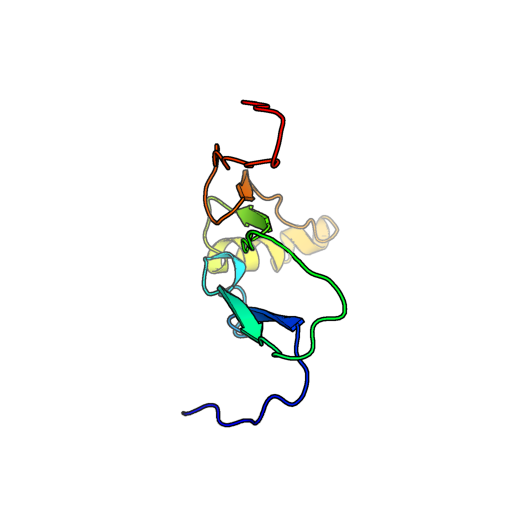 595 C CA . ALA A 1 72 ? 16.122 7.670 -25.152 1.00 94.44 72 ALA A CA 1
ATOM 596 C C . ALA A 1 72 ? 14.818 8.423 -25.491 1.00 94.44 72 ALA A C 1
ATOM 598 O O . ALA A 1 72 ? 14.853 9.425 -26.204 1.00 94.44 72 ALA A O 1
ATOM 599 N N . HIS A 1 73 ? 13.677 7.964 -24.972 1.00 91.38 73 HIS A N 1
ATOM 600 C CA . HIS A 1 73 ? 12.364 8.596 -25.112 1.00 91.38 73 HIS A CA 1
ATOM 601 C C . HIS A 1 73 ? 11.910 9.330 -23.837 1.00 91.38 73 HIS A C 1
ATOM 603 O O . HIS A 1 73 ? 10.727 9.625 -23.693 1.00 91.38 73 HIS A O 1
ATOM 609 N N . GLY A 1 74 ? 12.837 9.650 -22.927 1.00 93.31 74 GLY A N 1
ATOM 610 C CA . GLY A 1 74 ? 12.550 10.449 -21.733 1.00 93.31 74 GLY A CA 1
ATOM 611 C C . GLY A 1 74 ? 12.048 9.654 -20.527 1.00 93.31 74 GLY A C 1
ATOM 612 O O . GLY A 1 74 ? 11.601 10.269 -19.566 1.00 93.31 74 GLY A O 1
ATOM 613 N N . GLY A 1 75 ? 12.135 8.319 -20.557 1.00 93.50 75 GLY A N 1
ATOM 614 C CA . GLY A 1 75 ? 11.795 7.469 -19.413 1.00 93.50 75 GLY A CA 1
ATOM 615 C C . GLY A 1 75 ? 10.300 7.456 -19.109 1.00 93.50 75 GLY A C 1
ATOM 616 O O . GLY A 1 75 ? 9.901 7.687 -17.974 1.00 93.50 75 GLY A O 1
ATOM 617 N N . LEU A 1 76 ? 9.466 7.212 -20.122 1.00 94.25 76 LEU A N 1
ATOM 618 C CA . LEU A 1 76 ? 8.015 7.216 -19.951 1.00 94.25 76 LEU A CA 1
ATOM 619 C C . LEU A 1 76 ? 7.586 6.062 -19.041 1.00 94.25 76 LEU A C 1
ATOM 621 O O . LEU A 1 76 ? 7.893 4.898 -19.310 1.00 94.25 76 LEU A O 1
ATOM 625 N N . GLU A 1 77 ? 6.876 6.397 -17.970 1.00 93.69 77 GLU A N 1
ATOM 626 C CA . GLU A 1 77 ? 6.281 5.428 -17.056 1.00 93.69 77 GLU A CA 1
ATOM 627 C C . GLU A 1 77 ? 5.118 4.693 -17.747 1.00 93.69 77 GLU A C 1
ATOM 629 O O . GLU A 1 77 ? 4.360 5.306 -18.510 1.00 93.69 77 GLU A O 1
ATOM 634 N N . PRO A 1 78 ? 4.958 3.375 -17.522 1.00 94.31 78 PRO A N 1
ATOM 635 C CA . PRO A 1 78 ? 3.810 2.650 -18.045 1.00 94.31 78 PRO A CA 1
ATOM 636 C C . PRO A 1 78 ? 2.529 3.165 -17.384 1.00 94.31 78 PRO A C 1
ATOM 638 O O . PRO A 1 78 ? 2.471 3.329 -16.170 1.00 94.31 78 PRO A O 1
ATOM 641 N N . LEU A 1 79 ? 1.482 3.387 -18.179 1.00 95.75 79 LEU A N 1
ATOM 642 C CA . LEU A 1 79 ? 0.180 3.783 -17.649 1.00 95.75 79 LEU A CA 1
ATOM 643 C C . LEU A 1 79 ? -0.605 2.548 -17.184 1.00 95.75 79 LEU A C 1
ATOM 645 O O . LEU A 1 79 ? -0.656 1.555 -17.920 1.00 95.75 79 LEU A O 1
ATOM 649 N N . PRO A 1 80 ? -1.252 2.599 -16.011 1.00 97.19 80 PRO A N 1
ATOM 650 C CA . PRO A 1 80 ? -2.120 1.522 -15.562 1.00 97.19 80 PRO A CA 1
ATOM 651 C C . PRO A 1 80 ? -3.382 1.413 -16.425 1.00 97.19 80 PRO A C 1
ATOM 653 O O . PRO A 1 80 ? -3.838 2.379 -17.039 1.00 97.19 80 PRO A O 1
ATOM 656 N N . ASN A 1 81 ? -3.970 0.217 -16.463 1.00 98.06 81 ASN A N 1
ATOM 657 C CA . ASN A 1 81 ? -5.138 -0.085 -17.291 1.00 98.06 81 ASN A CA 1
ATOM 658 C C . ASN A 1 81 ? -6.465 0.178 -16.578 1.00 98.06 81 ASN A C 1
ATOM 660 O O . ASN A 1 81 ? -7.468 0.442 -17.239 1.00 98.06 81 ASN A O 1
ATOM 664 N N . SER A 1 82 ? -6.493 0.062 -15.251 1.00 97.12 82 SER A N 1
ATOM 665 C CA . SER A 1 82 ? -7.713 0.238 -14.465 1.00 97.12 82 SER A CA 1
ATOM 666 C C . SER A 1 82 ? -7.430 0.766 -13.062 1.00 97.12 82 SER A C 1
ATOM 668 O O . SER A 1 82 ? -6.317 0.662 -12.546 1.00 97.12 82 SER A O 1
ATOM 670 N N . LEU A 1 83 ? -8.470 1.339 -12.457 1.00 96.50 83 LEU A N 1
ATOM 671 C CA . LEU A 1 83 ? -8.529 1.685 -11.042 1.00 96.50 83 LEU A CA 1
ATOM 672 C C . LEU A 1 83 ? -9.268 0.568 -10.297 1.00 96.50 83 LEU A C 1
ATOM 674 O O . LEU A 1 83 ? -10.305 0.095 -10.758 1.00 96.50 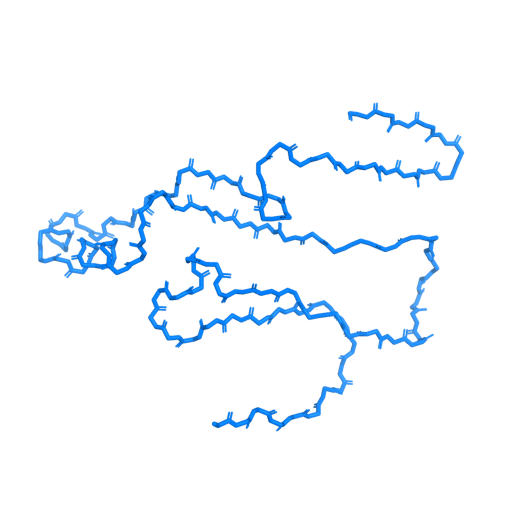83 LEU A O 1
ATOM 678 N N . LEU A 1 84 ? -8.762 0.187 -9.131 1.00 96.62 84 LEU A N 1
ATOM 679 C CA . LEU A 1 84 ? -9.368 -0.774 -8.222 1.00 96.62 84 LEU A CA 1
ATOM 680 C C . LEU A 1 84 ? -9.802 -0.086 -6.927 1.00 96.62 84 LEU A C 1
ATOM 682 O O . LEU A 1 84 ? -9.051 0.699 -6.340 1.00 96.62 84 LEU A O 1
ATOM 686 N N . ILE A 1 85 ? -10.987 -0.463 -6.450 1.00 95.75 85 ILE A N 1
ATOM 687 C CA . ILE A 1 85 ? -11.507 -0.135 -5.120 1.00 95.75 85 ILE A CA 1
ATOM 688 C C . ILE A 1 85 ? -11.776 -1.462 -4.413 1.00 95.75 85 ILE A C 1
ATOM 690 O O . ILE A 1 85 ? -12.557 -2.275 -4.903 1.00 95.75 85 ILE A O 1
ATOM 694 N N . GLY A 1 86 ? -11.108 -1.725 -3.291 1.00 94.00 86 GLY A N 1
ATOM 695 C CA . GLY A 1 86 ? -11.219 -3.015 -2.601 1.00 94.00 86 GLY A CA 1
ATOM 696 C C . GLY A 1 86 ? -10.721 -4.190 -3.451 1.00 94.00 86 GLY A C 1
ATOM 697 O O . GLY A 1 86 ? -11.303 -5.266 -3.411 1.00 94.00 86 GLY A O 1
ATOM 698 N N . PHE A 1 87 ? -9.667 -3.975 -4.245 1.00 93.69 87 PHE A N 1
ATOM 699 C CA . PHE A 1 87 ? -9.089 -4.958 -5.180 1.00 93.69 87 PHE A CA 1
ATOM 700 C C . PHE A 1 87 ? -9.997 -5.403 -6.339 1.00 93.69 87 PHE A C 1
ATOM 702 O O . PHE A 1 87 ? -9.661 -6.355 -7.041 1.00 93.69 87 PHE A O 1
ATOM 709 N N . ALA A 1 88 ? -11.105 -4.706 -6.589 1.00 94.25 88 ALA A N 1
ATOM 710 C CA . ALA A 1 88 ? -12.017 -5.000 -7.688 1.00 94.25 88 ALA A CA 1
ATOM 711 C C . ALA A 1 88 ? -12.424 -3.734 -8.457 1.00 94.25 88 ALA A C 1
ATOM 713 O O . ALA A 1 88 ? -12.237 -2.606 -7.995 1.00 94.25 88 ALA A O 1
ATOM 714 N N . GLN A 1 89 ? -12.969 -3.943 -9.656 1.00 94.12 89 GLN A N 1
ATOM 715 C CA . GLN A 1 89 ? -13.690 -2.924 -10.420 1.00 94.12 89 GLN A CA 1
ATOM 716 C C . GLN A 1 89 ? -15.191 -3.070 -10.150 1.00 94.12 89 GLN A C 1
ATOM 718 O O . GLN A 1 89 ? -15.664 -4.166 -9.855 1.00 94.12 89 GLN A O 1
ATOM 723 N N . THR A 1 90 ? -15.943 -1.971 -10.267 1.00 91.81 90 THR A N 1
ATOM 724 C CA . THR A 1 90 ? -17.407 -1.966 -10.059 1.00 91.81 90 THR A CA 1
ATOM 725 C C . THR A 1 90 ? -17.816 -2.427 -8.648 1.00 91.81 90 THR A C 1
ATOM 727 O O . THR A 1 90 ? -18.864 -3.038 -8.448 1.00 91.81 90 THR A O 1
ATOM 730 N N . THR A 1 91 ? -16.983 -2.129 -7.649 1.00 89.75 91 THR A N 1
ATOM 731 C CA . THR A 1 91 ? -17.252 -2.432 -6.239 1.00 89.75 91 THR A CA 1
ATOM 732 C C . THR A 1 91 ? -18.449 -1.622 -5.743 1.00 89.75 91 THR A C 1
ATOM 734 O O . THR A 1 91 ? -18.444 -0.396 -5.830 1.00 89.75 91 THR A O 1
ATOM 737 N N . GLN A 1 92 ? -19.463 -2.307 -5.210 1.00 88.88 92 GLN A N 1
ATOM 738 C CA . GLN A 1 92 ? -20.618 -1.683 -4.560 1.00 88.88 92 GLN A CA 1
ATOM 739 C C . GLN A 1 92 ? -20.411 -1.688 -3.048 1.00 88.88 92 GLN A C 1
ATOM 741 O O . GLN A 1 92 ? -20.065 -2.719 -2.472 1.00 88.88 92 GLN A O 1
ATOM 746 N N . ILE A 1 93 ? -20.622 -0.540 -2.408 1.00 84.12 93 ILE A N 1
ATOM 747 C CA . ILE A 1 93 ? -20.468 -0.375 -0.962 1.00 84.12 93 ILE A CA 1
ATOM 748 C C . ILE A 1 93 ? -21.787 0.171 -0.436 1.00 84.12 93 ILE A C 1
ATOM 750 O O . ILE A 1 93 ? -22.165 1.297 -0.751 1.00 84.12 93 ILE A O 1
ATOM 754 N N . ALA A 1 94 ? -22.494 -0.641 0.346 1.00 82.12 94 ALA A N 1
ATOM 755 C CA . ALA A 1 94 ? -23.690 -0.189 1.035 1.00 82.12 94 ALA A CA 1
ATOM 756 C C . ALA A 1 94 ? -23.269 0.694 2.214 1.00 82.12 94 ALA A C 1
ATOM 758 O O . ALA A 1 94 ? -22.562 0.236 3.108 1.00 82.12 94 ALA A O 1
ATOM 759 N N . LEU A 1 95 ? -23.693 1.956 2.199 1.00 75.62 95 LEU A N 1
ATOM 760 C CA . LEU A 1 95 ? -23.509 2.872 3.317 1.00 75.62 95 LEU A CA 1
ATOM 761 C C . LEU A 1 95 ? -24.835 2.994 4.059 1.00 75.62 95 LEU A C 1
ATOM 763 O O . LEU A 1 95 ? -25.822 3.485 3.510 1.00 75.62 95 LEU A O 1
ATOM 767 N N . TYR A 1 96 ? -24.855 2.550 5.311 1.00 70.12 96 TYR A N 1
ATOM 768 C CA . TYR A 1 96 ? -26.002 2.737 6.185 1.00 70.12 96 TYR A CA 1
ATOM 769 C C . TYR A 1 96 ? -25.805 4.025 6.974 1.00 70.12 96 TYR A C 1
ATOM 771 O O . TYR A 1 96 ? -24.999 4.096 7.895 1.00 70.12 96 TYR A O 1
ATOM 779 N N . VAL A 1 97 ? -26.543 5.067 6.600 1.00 60.66 97 VAL A N 1
ATOM 780 C CA . VAL A 1 97 ? -26.647 6.274 7.420 1.00 60.66 97 VAL A CA 1
ATOM 781 C C . VAL A 1 97 ? -27.859 6.091 8.318 1.00 60.66 97 VAL A C 1
ATOM 783 O O . VAL A 1 97 ? -28.983 5.947 7.827 1.00 60.66 97 VAL A O 1
ATOM 786 N N . CYS A 1 98 ? -27.647 6.079 9.634 1.00 53.91 98 CYS A N 1
ATOM 787 C CA . CYS A 1 98 ? -28.737 6.024 10.600 1.00 53.91 98 CYS A CA 1
ATOM 788 C C . CYS A 1 98 ? -29.722 7.179 10.316 1.00 53.91 98 CYS A C 1
ATOM 790 O O . CYS A 1 98 ? -29.396 8.351 10.491 1.00 53.91 98 CYS A O 1
ATOM 792 N N . GLY A 1 99 ? -30.912 6.846 9.797 1.00 53.06 99 GLY A N 1
ATOM 793 C CA . GLY A 1 99 ? -32.002 7.790 9.526 1.00 53.06 99 GLY A CA 1
ATOM 794 C C . GLY A 1 99 ? -32.288 8.154 8.060 1.00 53.06 99 GLY A C 1
ATOM 795 O O . GLY A 1 99 ? -33.345 8.729 7.820 1.00 53.06 99 GLY A O 1
ATOM 796 N N . PHE A 1 100 ? -31.449 7.802 7.077 1.00 46.31 100 PHE A N 1
ATOM 797 C CA . PHE A 1 100 ? -31.754 8.012 5.648 1.00 46.31 100 PHE A CA 1
ATOM 798 C C . PHE A 1 100 ? -31.134 6.907 4.780 1.00 46.31 100 PHE A C 1
ATOM 800 O O . PHE A 1 100 ? -29.917 6.777 4.687 1.00 46.31 100 PHE A O 1
ATOM 807 N N . PHE A 1 101 ? -31.979 6.133 4.091 1.00 41.66 101 PHE A N 1
ATOM 808 C CA . PHE A 1 101 ? -31.542 5.273 2.990 1.00 41.66 101 PHE A CA 1
ATOM 809 C C . PHE A 1 101 ? -31.107 6.160 1.818 1.00 41.66 101 PHE A C 1
ATOM 811 O O . PHE A 1 101 ? -31.950 6.777 1.167 1.00 41.66 101 PHE A O 1
ATOM 818 N N . ILE A 1 102 ? -29.811 6.199 1.518 1.00 43.22 102 ILE A N 1
ATOM 819 C CA . ILE A 1 102 ? -29.320 6.601 0.197 1.00 43.22 102 ILE A CA 1
ATOM 820 C C . ILE A 1 102 ? -28.712 5.345 -0.420 1.00 43.22 102 ILE A C 1
ATOM 822 O O . ILE A 1 102 ? -27.565 4.998 -0.161 1.00 43.22 102 ILE A O 1
ATOM 826 N N . ALA A 1 103 ? -29.524 4.633 -1.198 1.00 36.41 103 ALA A N 1
ATOM 827 C CA . ALA A 1 103 ? -29.000 3.705 -2.186 1.00 36.41 103 ALA A CA 1
ATOM 828 C C . ALA A 1 103 ? -28.417 4.554 -3.323 1.00 36.41 103 ALA A C 1
ATOM 830 O O . ALA A 1 103 ? -29.144 5.364 -3.906 1.00 36.41 103 ALA A O 1
ATOM 831 N N . MET A 1 104 ? -27.122 4.409 -3.590 1.00 42.44 104 MET A N 1
ATOM 832 C CA . MET A 1 104 ? 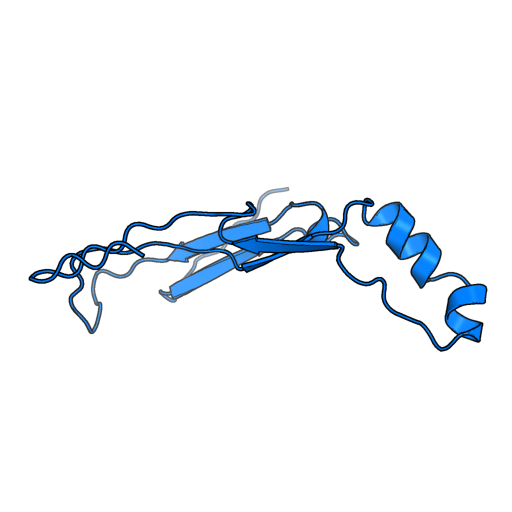-26.466 4.958 -4.777 1.00 42.44 104 MET A CA 1
ATOM 833 C C . MET A 1 104 ? -26.007 3.814 -5.669 1.00 42.44 104 MET A C 1
ATOM 835 O O . MET A 1 104 ? -25.538 2.800 -5.105 1.00 42.44 104 MET A O 1
#

Solvent-accessible surface area (backbone atoms only — not comparable to full-atom values): 7102 Å² total; per-residue (Å²): 141,82,92,86,83,84,84,91,68,65,49,85,49,64,53,60,51,90,55,83,57,40,32,75,72,57,43,54,47,81,41,78,38,83,63,94,84,60,100,66,91,75,95,78,88,84,91,77,46,77,44,69,34,60,95,61,58,36,74,61,52,46,55,53,44,73,28,71,67,28,51,76,65,75,49,63,75,87,78,63,74,43,70,27,46,64,85,33,69,91,67,84,78,90,64,86,50,94,90,50,93,62,90,128

Nearest PDB structures (foldseek):
  1zpu-assembly5_E  TM=9.776E-01  e=4.614E-05  Saccharomyces cerevisiae
  6zym-assembly1_C  TM=1.552E-01  e=6.521E+00  Homo sapiens

Secondary structure (DSSP, 8-state):
--------S-EEEEEE--STTTTTTT-EEEEEE--S--SS--S------EEEE-SS-HHHHHHHHTSHHHHHTT-PPPPPSEEEETTBSS------BTTB----

Mean predicted aligned error: 6.09 Å

InterPro domains:
  IPR008972 Cupredoxin [G3DSA:2.60.40.420] (1-36)
  IPR008972 Cupredoxin [G3DSA:2.60.40.420] (38-98)
  IPR008972 Cupredoxin [SSF49503] (3-66)
  IPR011707 Multicopper oxidase-like, N-terminal [PF07732] (2-36)
  IPR033138 Multicopper oxidases, conserved site [PS00079] (11-31)

pLDDT: mean 90.26, std 13.51, range [36.41, 98.12]

Foldseek 3Di:
DDDDDDDDDFDKDKDADPPQQRVLVPRMDIDGGDDPDDPDDDPDDDDKDKDFHAPDGRVVQVCVQPDPVCVVVVRDHDDGDDIDIRNDPPDDDQDDDVPDDDDD